Protein AF-A0A976DNL0-F1 (afdb_monomer_lite)

Structure (mmCIF, N/CA/C/O backbone):
data_AF-A0A976DNL0-F1
#
_entry.id   AF-A0A976DNL0-F1
#
loop_
_atom_site.group_PDB
_atom_site.id
_atom_site.type_symbol
_atom_site.label_atom_id
_atom_site.label_alt_id
_atom_site.label_comp_id
_atom_site.label_asym_id
_atom_site.label_entity_id
_atom_site.label_seq_id
_atom_site.pdbx_PDB_ins_code
_atom_site.Cartn_x
_atom_site.Cartn_y
_atom_site.Cartn_z
_atom_site.occupancy
_atom_site.B_iso_or_equiv
_atom_site.auth_seq_id
_atom_site.auth_comp_id
_atom_site.auth_asym_id
_atom_site.auth_atom_id
_atom_site.pdbx_PDB_model_num
ATOM 1 N N . MET A 1 1 ? 26.066 9.511 -25.870 1.00 40.34 1 MET A N 1
ATOM 2 C CA . MET A 1 1 ? 25.410 10.432 -24.917 1.00 40.34 1 MET A CA 1
ATOM 3 C C . MET A 1 1 ? 24.395 9.601 -24.153 1.00 40.34 1 MET A C 1
ATOM 5 O O . MET A 1 1 ? 23.550 8.989 -24.791 1.00 40.34 1 MET A O 1
ATOM 9 N N . PHE A 1 2 ? 24.582 9.422 -22.848 1.00 51.69 2 PHE A N 1
ATOM 10 C CA . PHE A 1 2 ? 23.771 8.506 -22.043 1.00 51.69 2 PHE A CA 1
ATOM 11 C C . PHE A 1 2 ? 22.342 9.046 -21.935 1.00 51.69 2 PHE A C 1
ATOM 13 O O . PHE A 1 2 ? 22.131 10.105 -21.353 1.00 51.69 2 PHE A O 1
ATOM 20 N N . PHE A 1 3 ? 21.377 8.346 -22.533 1.00 61.00 3 PHE A N 1
ATOM 21 C CA . PHE A 1 3 ? 19.958 8.675 -22.427 1.00 61.00 3 PHE A CA 1
ATOM 22 C C . PHE A 1 3 ? 19.470 8.329 -21.016 1.00 61.00 3 PHE A C 1
ATOM 24 O O . PHE A 1 3 ? 19.047 7.208 -20.741 1.00 61.00 3 PHE A O 1
ATOM 31 N N . THR A 1 4 ? 19.565 9.283 -20.095 1.00 66.38 4 THR A N 1
ATOM 32 C CA . THR A 1 4 ? 18.884 9.218 -18.803 1.00 66.38 4 THR A CA 1
ATOM 33 C C . THR A 1 4 ? 17.387 9.358 -19.046 1.00 66.38 4 THR A C 1
ATOM 35 O O . THR A 1 4 ? 16.910 10.399 -19.491 1.00 66.38 4 THR A O 1
ATOM 38 N N . ARG A 1 5 ? 16.640 8.288 -18.773 1.00 64.19 5 ARG A N 1
ATOM 39 C CA . ARG A 1 5 ? 15.176 8.290 -18.796 1.00 64.19 5 ARG A CA 1
ATOM 40 C C . ARG A 1 5 ? 14.639 9.361 -17.836 1.00 64.19 5 ARG A C 1
ATOM 42 O O . ARG A 1 5 ? 15.173 9.514 -16.735 1.00 64.19 5 ARG A O 1
ATOM 49 N N . SER A 1 6 ? 13.607 10.102 -18.243 1.00 71.44 6 SER A N 1
ATOM 50 C CA . SER A 1 6 ? 12.981 11.093 -17.364 1.00 71.44 6 SER A CA 1
ATOM 51 C C . SER A 1 6 ? 12.298 10.391 -16.189 1.00 71.44 6 SER A C 1
ATOM 53 O O . SER A 1 6 ? 11.522 9.461 -16.395 1.00 71.44 6 SER A O 1
ATOM 55 N N . LYS A 1 7 ? 12.543 10.862 -14.960 1.00 66.88 7 LYS A N 1
ATOM 56 C CA . LYS A 1 7 ? 11.917 10.329 -13.731 1.00 66.88 7 LYS A CA 1
ATOM 57 C C . LYS A 1 7 ? 10.389 10.481 -13.698 1.00 66.88 7 LYS A C 1
ATOM 59 O O . LYS A 1 7 ? 9.734 9.906 -12.841 1.00 66.88 7 LYS A O 1
ATOM 64 N N . THR A 1 8 ? 9.827 11.302 -14.581 1.00 79.44 8 THR A N 1
ATOM 65 C CA . THR A 1 8 ? 8.386 11.581 -14.651 1.00 79.44 8 THR A CA 1
ATOM 66 C C . THR A 1 8 ? 7.662 10.781 -15.729 1.00 79.44 8 THR A C 1
ATOM 68 O O . THR A 1 8 ? 6.448 10.898 -15.857 1.00 79.44 8 THR A O 1
ATOM 71 N N . GLU A 1 9 ? 8.378 9.982 -16.520 1.00 87.69 9 GLU A N 1
ATOM 72 C CA . GLU A 1 9 ? 7.779 9.204 -17.600 1.00 87.69 9 GLU A CA 1
ATOM 73 C C . GLU A 1 9 ? 7.363 7.814 -17.104 1.00 87.69 9 GLU A C 1
ATOM 75 O O . GLU A 1 9 ? 8.174 7.063 -16.554 1.00 87.69 9 GLU A O 1
ATOM 80 N N . MET A 1 10 ? 6.102 7.445 -17.335 1.00 92.12 10 MET A N 1
ATOM 81 C CA . MET A 1 10 ? 5.584 6.122 -16.984 1.00 92.12 10 MET A CA 1
ATOM 82 C C . MET A 1 10 ? 6.340 5.014 -17.733 1.00 92.12 10 MET A C 1
ATOM 84 O O . MET A 1 10 ? 6.729 5.172 -18.890 1.00 92.12 10 MET A O 1
ATOM 88 N N . VA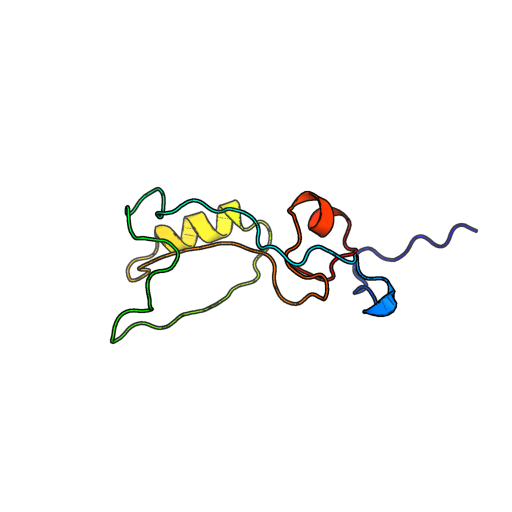L A 1 11 ? 6.619 3.897 -17.049 1.00 94.69 11 VAL A N 1
ATOM 89 C CA . VAL A 1 11 ? 7.232 2.706 -17.669 1.00 94.69 11 VAL A CA 1
ATOM 90 C C . VAL A 1 11 ? 6.279 2.072 -18.664 1.00 94.69 11 VAL A C 1
ATOM 92 O O . VAL A 1 11 ? 5.074 2.063 -18.448 1.00 94.69 11 VAL A O 1
ATOM 95 N N . SER A 1 12 ? 6.810 1.571 -19.776 1.00 94.75 12 SER A N 1
ATOM 96 C CA . SER A 1 12 ? 6.006 0.779 -20.696 1.00 94.75 12 SER A CA 1
ATOM 97 C C . SER A 1 12 ? 5.769 -0.616 -20.098 1.00 94.75 12 SER A C 1
ATOM 99 O O . SER A 1 12 ? 6.653 -1.129 -19.406 1.00 94.75 12 SER A O 1
ATOM 101 N N . PRO A 1 13 ? 4.611 -1.253 -20.347 1.00 95.06 13 PRO A N 1
ATOM 102 C CA . PRO A 1 13 ? 4.287 -2.552 -19.751 1.00 95.06 13 PRO A CA 1
ATOM 103 C C . PRO A 1 13 ? 5.344 -3.641 -20.001 1.00 95.06 13 PRO A C 1
ATOM 105 O O . PRO A 1 13 ? 5.636 -4.428 -19.110 1.00 95.06 13 PRO A O 1
ATOM 108 N N . ASP A 1 14 ? 5.970 -3.652 -21.182 1.00 96.38 14 ASP A N 1
ATOM 109 C CA . ASP A 1 14 ? 7.026 -4.597 -21.580 1.00 96.38 14 ASP A CA 1
ATOM 110 C C . ASP A 1 14 ? 8.350 -4.410 -20.822 1.00 96.38 14 ASP A C 1
ATOM 112 O O . ASP A 1 14 ? 9.186 -5.312 -20.799 1.00 96.38 14 ASP A O 1
ATOM 116 N N . LYS A 1 15 ? 8.548 -3.243 -20.201 1.00 95.38 15 LYS A N 1
ATOM 117 C CA . LYS A 1 15 ? 9.749 -2.892 -19.428 1.00 95.38 15 LYS A CA 1
ATOM 118 C C . LYS A 1 15 ? 9.490 -2.822 -17.929 1.00 95.38 15 LYS A C 1
ATOM 120 O O . LYS A 1 15 ? 10.411 -2.491 -17.179 1.00 95.38 15 LYS A O 1
ATOM 125 N N . ALA A 1 16 ? 8.256 -3.073 -17.498 1.00 97.44 16 ALA A N 1
ATOM 126 C CA . ALA A 1 16 ? 7.931 -3.108 -16.087 1.00 97.44 16 ALA A CA 1
ATOM 127 C C . ALA A 1 16 ? 8.618 -4.305 -15.416 1.00 97.44 16 ALA A C 1
ATOM 129 O O . ALA A 1 16 ? 8.852 -5.341 -16.041 1.00 97.44 16 ALA A O 1
ATOM 130 N N . LEU A 1 17 ? 8.956 -4.175 -14.133 1.00 97.81 17 LEU A N 1
ATOM 131 C CA . LEU A 1 17 ? 9.509 -5.300 -13.382 1.00 97.81 17 LEU A CA 1
ATOM 132 C C . LEU A 1 17 ? 8.493 -6.455 -13.358 1.00 97.81 17 LEU A C 1
ATOM 134 O O . LEU A 1 17 ? 7.291 -6.206 -13.247 1.00 97.81 17 LEU A O 1
ATOM 138 N N . PRO A 1 18 ? 8.948 -7.716 -13.423 1.00 97.44 18 PRO A N 1
ATOM 139 C CA . PRO A 1 18 ? 8.043 -8.861 -13.497 1.00 97.44 18 PRO A CA 1
ATOM 140 C C . PRO A 1 18 ? 7.261 -9.094 -12.196 1.00 97.44 18 PRO A C 1
ATOM 142 O O . PRO A 1 18 ? 6.199 -9.708 -12.224 1.00 97.44 18 PRO A O 1
ATOM 145 N N . GLY A 1 19 ? 7.765 -8.597 -11.061 1.00 97.25 19 GLY A N 1
ATOM 146 C CA . GLY A 1 19 ? 7.121 -8.765 -9.761 1.00 97.25 19 GLY A CA 1
ATOM 147 C C . GLY A 1 19 ? 7.090 -10.223 -9.318 1.00 97.25 19 GLY A C 1
ATOM 148 O O . GLY A 1 19 ? 8.052 -10.966 -9.521 1.00 97.25 19 GLY A O 1
ATOM 149 N N . ARG A 1 20 ? 5.989 -10.618 -8.675 1.00 97.50 20 ARG A N 1
ATOM 150 C CA . ARG A 1 20 ? 5.781 -11.966 -8.122 1.00 97.50 20 ARG A CA 1
ATOM 151 C C . ARG A 1 20 ? 4.300 -12.346 -8.123 1.00 97.50 20 ARG A C 1
ATOM 153 O O . ARG A 1 20 ? 3.436 -11.472 -8.071 1.00 97.50 20 ARG A O 1
ATOM 160 N N . SER A 1 21 ? 4.002 -13.641 -8.155 1.00 97.38 21 SER A N 1
ATOM 161 C CA . SER A 1 21 ? 2.631 -14.171 -8.067 1.00 97.38 21 SER A CA 1
ATOM 162 C C . SER A 1 21 ? 2.040 -14.040 -6.665 1.00 97.38 21 SER A C 1
ATOM 164 O O . SER A 1 21 ? 0.855 -13.753 -6.508 1.00 97.38 21 SER A O 1
ATOM 166 N N . GLU A 1 22 ? 2.869 -14.226 -5.645 1.00 97.06 22 GLU A N 1
ATOM 167 C CA . GLU A 1 22 ? 2.456 -14.284 -4.253 1.00 97.06 22 GLU A CA 1
ATOM 168 C C . GLU A 1 22 ? 2.386 -12.875 -3.652 1.00 97.06 22 GLU A C 1
ATOM 170 O O . GLU A 1 22 ? 3.350 -12.108 -3.754 1.00 97.06 22 GLU A O 1
ATOM 175 N N . PRO A 1 23 ? 1.277 -12.518 -2.984 1.00 95.81 23 PRO A N 1
ATOM 176 C CA . PRO A 1 23 ? 1.173 -11.238 -2.306 1.00 95.81 23 PRO A CA 1
ATOM 177 C C . PRO A 1 23 ? 2.155 -11.153 -1.139 1.00 95.81 23 PRO A C 1
ATOM 179 O O . PRO A 1 23 ? 2.506 -12.153 -0.507 1.00 95.81 23 PRO A O 1
ATOM 182 N N . LEU A 1 24 ? 2.574 -9.928 -0.8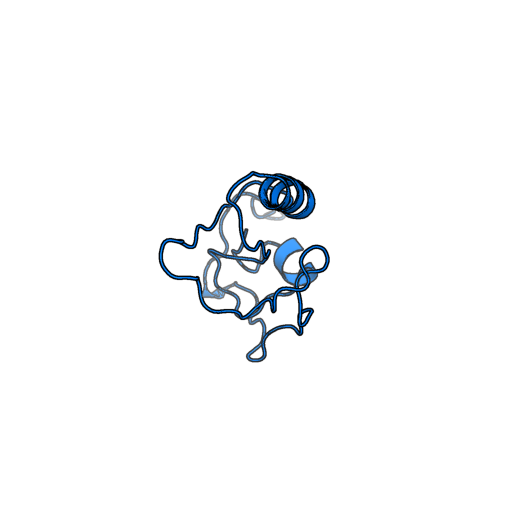22 1.00 94.56 24 LEU A N 1
ATOM 183 C CA . LEU A 1 24 ? 3.413 -9.687 0.344 1.00 94.56 24 LEU A CA 1
ATOM 184 C C . LEU A 1 24 ? 2.640 -10.009 1.631 1.00 94.56 24 LEU A C 1
ATOM 186 O O . LEU A 1 24 ? 1.458 -9.665 1.736 1.00 94.56 24 LEU A O 1
ATOM 190 N N . PRO A 1 25 ? 3.288 -10.636 2.627 1.00 94.88 25 PRO A N 1
ATOM 191 C CA . PRO A 1 25 ? 2.675 -10.809 3.932 1.00 94.88 25 PRO A CA 1
ATOM 192 C C . PRO A 1 25 ? 2.461 -9.436 4.582 1.00 94.88 25 PRO A C 1
ATOM 194 O O . PRO A 1 25 ? 3.378 -8.617 4.653 1.00 94.88 25 PRO A O 1
ATOM 197 N N . THR A 1 26 ? 1.246 -9.194 5.065 1.00 94.94 26 THR A N 1
ATOM 198 C CA . THR A 1 26 ? 0.876 -7.996 5.829 1.00 94.94 26 THR A CA 1
ATOM 199 C C . THR A 1 26 ? 0.648 -8.360 7.291 1.00 94.94 26 THR A C 1
ATOM 201 O O . THR A 1 26 ? 0.557 -9.537 7.641 1.00 94.94 26 THR A O 1
ATOM 204 N N . ALA A 1 27 ? 0.489 -7.352 8.150 1.00 96.31 27 ALA A N 1
ATOM 205 C CA . ALA A 1 27 ? -0.108 -7.582 9.461 1.00 96.31 27 ALA A CA 1
ATOM 206 C C . ALA A 1 27 ? -1.517 -8.193 9.316 1.00 96.31 27 ALA A C 1
ATOM 208 O O . ALA A 1 27 ? -2.184 -8.015 8.291 1.00 96.31 27 ALA A O 1
ATOM 209 N N . GLU A 1 28 ? -1.971 -8.915 10.339 1.00 97.62 28 GLU A N 1
ATOM 210 C CA . GLU A 1 28 ? -3.326 -9.479 10.360 1.00 97.62 28 GLU A CA 1
ATOM 211 C C . GLU A 1 28 ? -4.365 -8.421 10.749 1.00 97.62 28 GLU A C 1
ATOM 21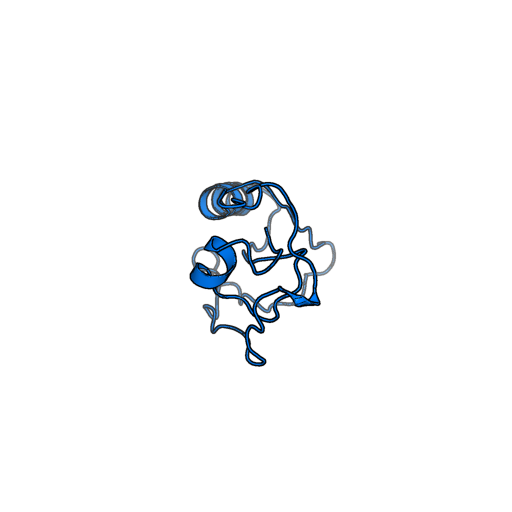3 O O . GLU A 1 28 ? -5.455 -8.373 10.177 1.00 97.62 28 GLU A O 1
ATOM 218 N N . THR A 1 29 ? -4.008 -7.534 11.681 1.00 98.25 29 THR A N 1
ATOM 219 C CA . THR A 1 29 ? -4.881 -6.492 12.225 1.00 98.25 29 THR A CA 1
ATOM 220 C C . THR A 1 29 ? -4.262 -5.103 12.099 1.00 98.25 29 THR A C 1
ATOM 222 O O . THR A 1 29 ? -3.042 -4.927 12.073 1.00 98.25 29 THR A O 1
ATOM 225 N N . HIS A 1 30 ? -5.126 -4.094 12.017 1.00 97.88 30 HIS A N 1
ATOM 226 C CA . HIS A 1 30 ? -4.744 -2.694 12.022 1.00 97.88 30 HIS A CA 1
ATOM 227 C C . HIS A 1 30 ? -4.174 -2.318 13.388 1.00 97.88 30 HIS A C 1
ATOM 229 O O . HIS A 1 30 ? -4.838 -2.479 14.413 1.00 97.88 30 HIS A O 1
ATOM 235 N N . PHE A 1 31 ? -2.955 -1.780 13.396 1.00 96.69 31 PHE A N 1
ATOM 236 C CA . PHE A 1 31 ? -2.166 -1.588 14.614 1.00 96.69 31 PHE A CA 1
ATOM 237 C C . PHE A 1 31 ? -2.878 -0.769 15.705 1.00 96.69 31 PHE A C 1
ATOM 239 O O . PHE A 1 31 ? -2.719 -1.059 16.886 1.00 96.69 31 PHE A O 1
ATOM 246 N N . LEU A 1 32 ? -3.673 0.240 15.327 1.00 95.56 32 LEU A N 1
ATOM 247 C CA . LEU A 1 32 ? -4.336 1.134 16.287 1.00 95.56 32 LEU A CA 1
ATOM 248 C C . LEU A 1 32 ? -5.737 0.675 16.704 1.00 95.56 32 LEU A C 1
ATOM 250 O O . LEU A 1 32 ? -6.145 0.936 17.831 1.00 95.56 32 LEU A O 1
ATOM 254 N N . SER A 1 33 ? -6.488 0.039 15.803 1.00 95.19 33 SER A N 1
ATOM 255 C CA . SER A 1 33 ? -7.902 -0.301 16.040 1.00 95.19 33 SER A CA 1
ATOM 256 C C . SER A 1 33 ? -8.127 -1.780 16.346 1.00 95.19 33 SER A C 1
ATOM 258 O O . SER A 1 33 ? -9.201 -2.141 16.815 1.00 95.19 33 SER A O 1
ATOM 260 N N . GLY A 1 34 ? -7.149 -2.647 16.066 1.00 97.25 34 GLY A N 1
ATOM 261 C CA . GLY A 1 34 ? -7.270 -4.099 16.220 1.00 97.25 34 GLY A CA 1
ATOM 262 C C . GLY A 1 34 ? -8.187 -4.771 15.191 1.00 97.25 34 GLY A C 1
ATOM 263 O O . GLY A 1 34 ? -8.359 -5.986 15.233 1.00 97.25 34 GLY A O 1
ATOM 264 N N . ILE A 1 35 ? -8.759 -4.012 14.253 1.00 97.50 35 ILE A N 1
ATOM 265 C CA . ILE A 1 35 ? -9.648 -4.528 13.205 1.00 97.50 35 ILE A CA 1
ATOM 266 C C . ILE A 1 35 ? -8.826 -5.373 12.217 1.00 97.50 35 ILE A C 1
ATOM 268 O O . ILE A 1 35 ? -7.759 -4.916 11.801 1.00 97.50 35 ILE A O 1
ATOM 272 N N . PRO A 1 36 ? -9.278 -6.568 11.794 1.00 98.19 36 PRO A N 1
ATOM 273 C CA . PRO A 1 36 ? -8.588 -7.338 10.760 1.00 98.19 36 PRO A CA 1
ATOM 274 C C . PRO A 1 36 ? -8.459 -6.542 9.455 1.00 98.19 36 PRO A C 1
ATOM 276 O O . PRO A 1 36 ? -9.456 -6.012 8.963 1.00 98.19 36 PRO A O 1
ATOM 279 N N . LEU A 1 37 ? -7.263 -6.485 8.859 1.00 97.06 37 LEU A N 1
ATOM 280 C CA . LEU A 1 37 ? -7.025 -5.671 7.651 1.00 97.06 37 LEU A CA 1
ATOM 281 C C . LEU A 1 37 ? -7.867 -6.127 6.455 1.00 97.06 37 LEU A C 1
ATOM 283 O O . LEU A 1 37 ? -8.227 -5.328 5.604 1.00 97.06 37 LEU A O 1
ATOM 287 N N . LYS A 1 38 ? -8.216 -7.414 6.407 1.00 95.38 38 LYS A N 1
ATOM 288 C CA . LYS A 1 38 ? -9.009 -8.019 5.328 1.00 95.38 38 LYS A CA 1
ATOM 289 C C . LYS A 1 38 ? -10.507 -8.089 5.653 1.00 95.38 38 LYS A C 1
ATOM 291 O O . LYS A 1 38 ? -11.207 -8.946 5.118 1.00 95.38 38 LYS A O 1
ATOM 296 N N . SER A 1 39 ? -10.988 -7.252 6.572 1.00 96.56 39 SER A N 1
ATOM 297 C CA . SER A 1 39 ? -12.416 -7.183 6.896 1.00 96.56 39 SER A CA 1
ATOM 298 C C . SER A 1 39 ? -13.211 -6.643 5.707 1.00 96.56 39 SER A C 1
ATOM 300 O O . SER A 1 39 ? -12.752 -5.739 5.015 1.00 96.56 39 SER A O 1
ATOM 302 N N . ALA A 1 40 ? -14.414 -7.174 5.484 1.00 96.88 40 ALA A N 1
ATOM 303 C CA . ALA A 1 40 ? -15.334 -6.609 4.500 1.00 96.88 40 ALA A CA 1
ATOM 304 C C . ALA A 1 40 ? -15.767 -5.194 4.915 1.00 96.88 40 ALA A C 1
ATOM 306 O O . ALA A 1 40 ? -15.893 -4.912 6.110 1.00 96.88 40 ALA A O 1
ATOM 307 N N . VAL A 1 41 ? -16.020 -4.326 3.931 1.00 96.62 41 VAL A N 1
ATOM 308 C CA . VAL A 1 41 ? -16.545 -2.975 4.174 1.00 96.62 41 VAL A CA 1
ATOM 309 C C . VAL A 1 41 ? -17.922 -3.087 4.856 1.00 96.62 41 VAL A C 1
ATOM 311 O O . VAL A 1 41 ? -18.786 -3.797 4.334 1.00 96.62 41 VAL A O 1
ATOM 314 N N . PRO A 1 42 ? -18.143 -2.446 6.021 1.00 96.88 42 PRO A N 1
ATOM 315 C CA . PRO A 1 42 ? -19.405 -2.509 6.742 1.00 96.88 42 PRO A CA 1
ATOM 316 C C . PRO A 1 42 ? -20.550 -1.887 5.949 1.00 96.88 42 PRO A C 1
ATOM 318 O O . PRO A 1 42 ? -20.349 -1.001 5.119 1.00 96.88 42 PRO A O 1
ATOM 321 N N . GLU A 1 43 ? -21.774 -2.303 6.263 1.00 97.75 43 GLU A N 1
ATOM 322 C CA . GLU A 1 43 ? -22.969 -1.664 5.720 1.00 97.75 43 GLU A CA 1
ATOM 323 C C . GLU A 1 43 ? -22.989 -0.162 6.058 1.00 97.75 43 GLU A C 1
ATOM 325 O O . GLU A 1 43 ? -22.715 0.240 7.190 1.00 97.75 43 GLU A O 1
ATOM 330 N N . GLY A 1 44 ? -23.296 0.672 5.061 1.00 97.44 44 GLY A N 1
ATOM 331 C CA . GLY A 1 44 ? -23.301 2.132 5.201 1.00 97.44 44 GLY A CA 1
ATOM 332 C C . GLY A 1 44 ? -21.921 2.797 5.126 1.00 97.44 44 GLY A C 1
ATOM 333 O O . GLY A 1 44 ? -21.825 3.998 5.375 1.00 97.44 44 GLY A O 1
ATOM 334 N N . MET A 1 45 ? -20.864 2.051 4.785 1.00 98.06 45 MET A N 1
ATOM 335 C CA . MET A 1 45 ? -19.522 2.576 4.521 1.00 98.06 45 MET A CA 1
ATOM 336 C C . MET A 1 45 ? -19.078 2.289 3.084 1.00 98.06 45 MET A C 1
ATOM 338 O O . MET A 1 45 ? -19.598 1.392 2.424 1.00 98.06 45 MET A O 1
ATOM 342 N N . GLU A 1 46 ? -18.086 3.044 2.613 1.00 98.06 46 GLU A N 1
ATOM 343 C CA . GLU A 1 46 ? -17.490 2.887 1.284 1.00 98.06 46 GLU A CA 1
ATOM 344 C C . GLU A 1 46 ? -15.958 2.890 1.367 1.00 98.06 46 GLU A C 1
ATOM 346 O O . GLU A 1 46 ? -15.370 3.435 2.306 1.00 98.06 46 GLU A O 1
ATOM 351 N N . GLU A 1 47 ? -15.311 2.284 0.369 1.00 97.44 47 GLU A N 1
ATOM 352 C CA . GLU A 1 47 ? -13.857 2.307 0.204 1.00 97.44 47 GLU A CA 1
ATOM 353 C C . GLU A 1 47 ? -13.451 3.406 -0.785 1.00 97.44 47 GLU A C 1
ATOM 355 O O . GLU A 1 47 ? -14.043 3.553 -1.854 1.00 97.44 47 GLU A O 1
ATOM 360 N N . ALA A 1 48 ? -12.401 4.155 -0.447 1.00 97.12 48 ALA A N 1
ATOM 361 C CA . ALA A 1 48 ? -11.801 5.152 -1.324 1.00 97.12 48 ALA A CA 1
ATOM 362 C C . ALA A 1 48 ? -10.274 5.018 -1.323 1.00 97.12 48 ALA A C 1
ATOM 364 O O . ALA A 1 48 ? -9.656 4.814 -0.277 1.00 97.12 48 ALA A O 1
ATOM 365 N N . MET A 1 49 ? -9.660 5.177 -2.498 1.00 97.19 49 MET A N 1
ATOM 366 C CA . MET A 1 49 ? -8.212 5.085 -2.691 1.00 97.19 49 MET A CA 1
ATOM 367 C C . MET A 1 49 ? -7.635 6.444 -3.099 1.00 97.19 49 MET A C 1
ATOM 369 O O . MET A 1 49 ? -8.132 7.085 -4.025 1.00 97.19 49 MET A O 1
ATOM 373 N N . PHE A 1 50 ? -6.560 6.872 -2.430 1.00 97.19 50 PHE A N 1
ATOM 374 C CA . PHE A 1 50 ? -5.928 8.179 -2.640 1.00 97.19 50 PHE A CA 1
ATOM 375 C C . PHE A 1 50 ? -4.428 8.045 -2.927 1.00 97.19 50 PHE A C 1
ATOM 377 O O . PHE A 1 50 ? -3.713 7.357 -2.203 1.00 97.19 50 PHE A O 1
ATOM 384 N N . GLY A 1 51 ? -3.932 8.765 -3.940 1.00 96.44 51 GLY A N 1
ATOM 385 C CA . GLY A 1 51 ? -2.498 8.925 -4.216 1.00 96.44 51 GLY A CA 1
ATOM 386 C C . GLY A 1 51 ? -2.011 10.324 -3.832 1.00 96.44 51 GLY A C 1
ATOM 387 O O . GLY A 1 51 ? -2.338 11.293 -4.512 1.00 96.44 51 GLY A O 1
ATOM 388 N N . MET A 1 52 ? -1.255 10.449 -2.732 1.00 95.50 52 MET A N 1
ATOM 389 C CA . MET A 1 52 ? -0.925 11.752 -2.116 1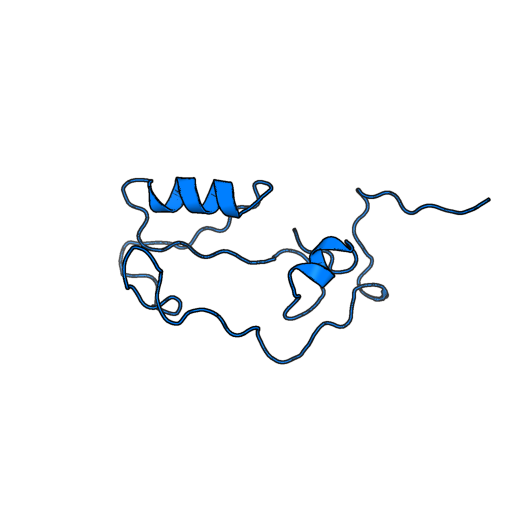.00 95.50 52 MET A CA 1
ATOM 390 C C . MET A 1 52 ? 0.525 11.848 -1.591 1.00 95.50 52 MET A C 1
ATOM 392 O O . MET A 1 52 ? 0.782 12.407 -0.525 1.00 95.50 52 MET A O 1
ATOM 396 N N . GLY A 1 53 ? 1.499 11.310 -2.327 1.00 93.75 53 GLY A N 1
ATOM 397 C CA . GLY A 1 53 ? 2.908 11.313 -1.911 1.00 93.75 53 GLY A CA 1
ATOM 398 C C . GLY A 1 53 ? 3.232 10.205 -0.904 1.00 93.75 53 GLY A C 1
ATOM 399 O O . GLY A 1 53 ? 2.728 9.094 -1.032 1.00 93.75 53 GLY A O 1
ATOM 400 N N . CYS A 1 54 ? 4.097 10.474 0.084 1.00 96.00 54 CYS A N 1
ATOM 401 C CA . CYS A 1 54 ? 4.502 9.454 1.059 1.00 96.00 54 CYS A CA 1
ATOM 402 C C . CYS A 1 54 ? 3.311 8.997 1.914 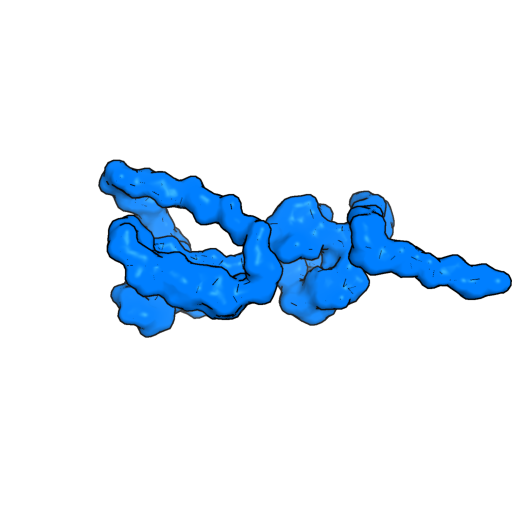1.00 96.00 54 CYS A C 1
ATOM 404 O O . CYS A 1 54 ? 2.819 9.731 2.778 1.00 96.00 54 CYS A O 1
ATOM 406 N N . PHE A 1 55 ? 2.888 7.755 1.695 1.00 97.62 55 PHE A N 1
ATOM 407 C CA . PHE A 1 55 ? 1.702 7.171 2.306 1.00 97.62 55 PHE A CA 1
ATOM 408 C C . PHE A 1 55 ? 1.768 7.095 3.837 1.00 97.62 55 PHE A C 1
ATOM 410 O O . PHE A 1 55 ? 0.727 7.189 4.471 1.00 97.62 55 PHE A O 1
ATOM 417 N N . TRP A 1 56 ? 2.954 7.056 4.460 1.00 96.88 56 TRP A N 1
ATOM 418 C CA . TRP A 1 56 ? 3.078 7.081 5.928 1.00 96.88 56 TRP A CA 1
ATOM 419 C C . TRP A 1 56 ? 2.428 8.313 6.565 1.00 96.88 56 TRP A C 1
ATOM 421 O O . TRP A 1 56 ? 1.777 8.226 7.605 1.00 96.88 56 TRP A O 1
ATOM 431 N N . GLY A 1 57 ? 2.619 9.486 5.955 1.00 97.06 57 GLY A N 1
ATOM 432 C CA . GLY A 1 57 ? 2.025 10.726 6.450 1.00 97.06 57 GLY A CA 1
ATOM 433 C C . GLY A 1 57 ? 0.531 10.802 6.152 1.00 97.06 57 GLY A C 1
ATOM 434 O O . GLY A 1 57 ? -0.235 11.300 6.973 1.00 97.06 57 GLY A O 1
ATOM 435 N N . VAL A 1 58 ? 0.130 10.294 4.989 1.00 97.44 58 VAL A N 1
ATOM 436 C CA . VAL A 1 58 ? -1.248 10.336 4.490 1.00 97.44 58 VAL A CA 1
ATOM 437 C C . VAL A 1 58 ? -2.142 9.383 5.279 1.00 97.44 58 VAL A C 1
ATOM 439 O O . VAL A 1 58 ? -3.157 9.815 5.820 1.00 97.44 58 VAL A O 1
ATOM 442 N N . GLU A 1 59 ? -1.734 8.124 5.429 1.00 98.06 59 GLU A N 1
ATOM 443 C CA . GLU A 1 59 ? -2.433 7.114 6.231 1.00 98.06 59 GLU A CA 1
ATOM 444 C C . GLU A 1 59 ? -2.623 7.605 7.666 1.00 98.06 59 GLU A C 1
ATOM 446 O O . GLU A 1 59 ? -3.729 7.555 8.205 1.00 98.06 59 GLU A O 1
ATOM 451 N N . ARG A 1 60 ? -1.575 8.228 8.231 1.00 97.25 60 ARG A N 1
ATOM 452 C CA . ARG A 1 60 ? -1.639 8.844 9.555 1.00 97.25 60 ARG A CA 1
ATOM 453 C C . ARG A 1 60 ? -2.720 9.903 9.683 1.00 97.25 60 ARG A C 1
ATOM 455 O O . ARG A 1 60 ? -3.304 10.043 10.753 1.00 97.25 60 ARG A O 1
ATOM 462 N N . LYS A 1 61 ? -2.962 10.690 8.637 1.00 97.56 61 LYS A N 1
ATOM 463 C CA . LYS A 1 61 ? -4.028 11.694 8.656 1.00 97.56 61 LYS A CA 1
ATOM 464 C C . LYS A 1 61 ? -5.399 11.038 8.589 1.00 97.56 61 LYS A C 1
ATOM 466 O O . LYS A 1 61 ? -6.258 11.423 9.376 1.00 97.56 61 LYS A O 1
ATOM 471 N N . PHE A 1 62 ? -5.576 10.039 7.726 1.00 97.94 62 PHE A N 1
ATOM 472 C CA . PHE A 1 62 ? -6.865 9.373 7.555 1.00 97.94 62 PHE A CA 1
ATOM 473 C C . PHE A 1 62 ? -7.293 8.565 8.778 1.00 97.94 62 PHE A C 1
ATOM 475 O O . PHE A 1 62 ? -8.440 8.702 9.188 1.00 97.94 62 PHE A O 1
ATOM 482 N N . TRP A 1 63 ? -6.408 7.811 9.444 1.00 96.50 63 TRP A N 1
ATOM 483 C CA . TRP A 1 63 ? -6.830 7.065 10.643 1.00 96.50 63 TRP A CA 1
ATOM 484 C C . TRP A 1 63 ? -7.224 7.980 11.814 1.00 96.50 63 TRP A C 1
ATOM 486 O O . TRP A 1 63 ? -7.822 7.527 12.786 1.00 96.50 63 TRP A O 1
ATOM 496 N N . GLN A 1 64 ? -6.850 9.265 11.766 1.00 96.25 64 GLN A N 1
ATOM 497 C CA . GLN A 1 64 ? -7.242 10.282 12.748 1.00 96.25 64 GLN A CA 1
ATOM 498 C C . GLN A 1 64 ? -8.530 11.018 12.354 1.00 96.25 64 GLN A C 1
ATOM 500 O O . GLN A 1 64 ? -9.047 11.803 13.150 1.00 96.25 64 GLN A O 1
ATOM 505 N N . THR A 1 65 ? -9.033 10.821 11.134 1.00 97.56 65 THR A N 1
ATOM 506 C CA . THR A 1 65 ? -10.220 11.506 10.627 1.00 97.56 65 THR A CA 1
ATOM 507 C C . THR A 1 65 ? -11.490 10.858 11.191 1.00 97.56 65 THR A C 1
ATOM 509 O O . THR A 1 65 ? -11.697 9.658 11.005 1.00 97.56 65 THR A O 1
ATOM 512 N N . PRO A 1 66 ? -12.383 11.626 11.846 1.00 97.12 66 PRO A N 1
ATOM 513 C CA . PRO A 1 66 ? -13.665 11.103 12.307 1.00 97.12 66 PRO A CA 1
ATOM 514 C C . PRO A 1 66 ? -14.474 10.493 11.158 1.00 97.12 66 PRO A C 1
ATOM 516 O O . PRO A 1 66 ? -14.633 11.116 10.111 1.00 97.12 66 PRO A O 1
ATOM 519 N N . GLY A 1 67 ? -14.990 9.282 11.370 1.00 96.31 67 GLY A N 1
ATOM 520 C CA . GLY A 1 67 ? -15.748 8.532 10.364 1.00 96.31 67 GLY A CA 1
ATOM 521 C C . GLY A 1 67 ? -14.907 7.573 9.516 1.00 96.31 67 GLY A C 1
ATOM 522 O O . GLY A 1 67 ? -15.481 6.715 8.853 1.00 96.31 67 GLY A O 1
ATOM 523 N N . VAL A 1 68 ? -13.572 7.646 9.574 1.00 97.75 68 VAL A N 1
ATOM 524 C CA . VAL A 1 68 ? -12.713 6.634 8.946 1.00 97.75 68 VAL A CA 1
ATOM 525 C C . VAL A 1 68 ? -12.659 5.394 9.831 1.00 97.75 68 VAL A C 1
ATOM 527 O O . VAL A 1 68 ? -12.279 5.460 10.999 1.00 97.75 68 VAL A O 1
ATOM 530 N N . TRP A 1 69 ? -13.053 4.258 9.261 1.00 97.56 69 TRP A N 1
ATOM 531 C CA . TRP A 1 69 ? -13.147 2.989 9.979 1.00 97.56 69 TRP A CA 1
ATOM 532 C C . TRP A 1 69 ? -11.852 2.173 9.941 1.00 97.56 69 TRP A C 1
ATOM 534 O O . TRP A 1 69 ? -11.411 1.651 10.966 1.00 97.56 69 TRP A O 1
ATOM 544 N N . LEU A 1 70 ? -11.227 2.084 8.767 1.00 97.94 70 LEU A N 1
ATOM 545 C CA . LEU A 1 70 ? -10.024 1.297 8.528 1.00 97.94 70 LEU A CA 1
ATOM 546 C C . LEU A 1 70 ? -9.164 1.989 7.470 1.00 97.94 70 LEU A C 1
ATOM 548 O O . LEU A 1 70 ? -9.686 2.490 6.477 1.00 97.94 70 LEU A O 1
ATOM 552 N N . THR A 1 71 ? -7.849 2.003 7.677 1.00 98.12 71 THR A N 1
ATOM 553 C CA . THR A 1 71 ? -6.876 2.478 6.688 1.00 98.12 71 THR A CA 1
ATOM 554 C C . THR A 1 71 ? -5.877 1.385 6.361 1.00 98.12 71 THR A C 1
ATOM 556 O O . THR A 1 71 ? -5.520 0.577 7.220 1.00 98.12 71 THR A O 1
ATOM 559 N N . MET A 1 72 ? -5.437 1.378 5.109 1.00 97.56 72 MET A N 1
ATOM 560 C CA . MET A 1 72 ? -4.387 0.518 4.585 1.00 97.56 72 MET A CA 1
ATOM 561 C C . MET A 1 72 ? -3.605 1.293 3.533 1.00 97.56 72 MET A C 1
ATOM 563 O O . MET A 1 72 ? -4.106 2.257 2.947 1.00 97.56 72 MET A O 1
ATOM 567 N N . VAL A 1 73 ? -2.389 0.836 3.260 1.00 97.88 73 VAL A N 1
ATOM 568 C CA . VAL A 1 73 ? -1.494 1.437 2.274 1.00 97.88 73 VAL A CA 1
ATOM 569 C C . VAL A 1 73 ? -0.905 0.380 1.361 1.00 97.88 73 VAL A C 1
ATOM 571 O O . VAL A 1 73 ? -0.700 -0.770 1.746 1.00 97.88 73 VAL A O 1
ATOM 574 N N . GLY A 1 74 ? -0.613 0.790 0.135 1.00 97.00 74 GLY A N 1
ATOM 575 C CA . GLY A 1 74 ? -0.043 -0.066 -0.886 1.00 97.00 74 GLY A CA 1
ATOM 576 C C . GLY A 1 74 ? 0.299 0.734 -2.131 1.00 97.00 74 GLY A C 1
ATOM 577 O O . GLY A 1 74 ? 0.265 1.963 -2.123 1.00 97.00 74 GLY A O 1
ATOM 578 N N . TYR A 1 75 ? 0.619 0.006 -3.193 1.00 97.50 75 TYR A N 1
ATOM 579 C CA . TYR A 1 75 ? 1.017 0.560 -4.480 1.00 97.50 75 TYR A CA 1
ATOM 580 C C . TYR A 1 75 ? -0.055 0.269 -5.518 1.00 97.50 75 TYR A C 1
ATOM 582 O 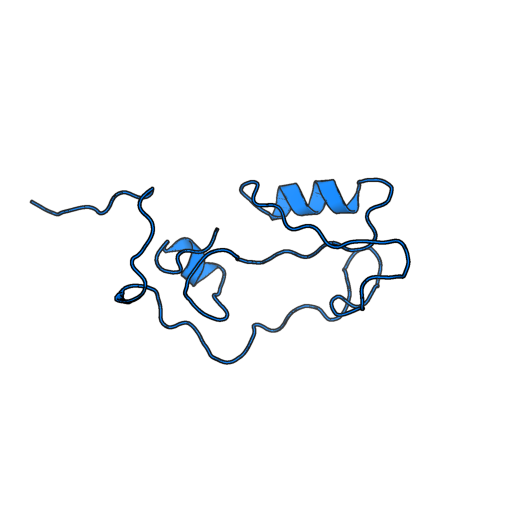O . TYR A 1 75 ? -0.496 -0.872 -5.654 1.00 97.50 75 TYR A O 1
ATOM 590 N N . ALA A 1 76 ? -0.447 1.273 -6.299 1.00 96.81 76 ALA A N 1
ATOM 591 C CA . ALA A 1 76 ? -1.539 1.155 -7.270 1.00 96.81 76 ALA A CA 1
ATOM 592 C C . ALA A 1 76 ? -1.230 1.893 -8.581 1.00 96.81 76 ALA A C 1
ATOM 594 O O . ALA A 1 76 ? -0.308 2.703 -8.647 1.00 96.81 76 ALA A O 1
ATOM 595 N N . GLY A 1 77 ? -1.994 1.582 -9.631 1.00 95.19 77 GLY A N 1
ATOM 596 C CA . GLY A 1 77 ? -1.921 2.260 -10.933 1.00 95.19 77 GLY A CA 1
ATOM 597 C C . GLY A 1 77 ? -0.820 1.785 -11.891 1.00 95.19 77 GLY A C 1
ATOM 598 O O . GLY A 1 77 ? -0.781 2.262 -13.020 1.00 95.19 77 GLY A O 1
ATOM 599 N N . GLY A 1 78 ? 0.043 0.856 -11.468 1.00 96.25 78 GLY A N 1
ATOM 600 C CA . GLY A 1 78 ? 1.124 0.306 -12.288 1.00 96.25 78 GLY A CA 1
ATOM 601 C C . GLY A 1 78 ? 0.835 -1.059 -12.907 1.00 96.25 78 GLY A C 1
ATOM 602 O O . GLY A 1 78 ? -0.308 -1.510 -12.975 1.00 96.25 78 GLY A O 1
ATOM 603 N N . PHE A 1 79 ? 1.906 -1.710 -13.365 1.00 97.81 79 PHE A N 1
ATOM 604 C CA . PHE A 1 79 ? 1.844 -2.971 -14.115 1.00 97.81 79 PHE A CA 1
ATOM 605 C C . PHE A 1 79 ? 2.395 -4.166 -13.336 1.00 97.81 79 PHE A C 1
ATOM 607 O O . PHE A 1 79 ? 1.946 -5.292 -13.541 1.00 97.81 79 PHE A O 1
ATOM 614 N N . THR A 1 80 ? 3.392 -3.946 -12.479 1.00 98.25 80 THR A N 1
ATOM 615 C CA . THR A 1 80 ? 4.091 -5.030 -11.781 1.00 98.25 80 THR A CA 1
ATOM 616 C C . THR A 1 80 ? 3.197 -5.667 -10.715 1.00 98.25 80 THR A C 1
ATOM 618 O O . THR A 1 80 ? 2.819 -4.980 -9.770 1.00 98.25 80 THR A O 1
ATOM 621 N N . PRO A 1 81 ? 2.902 -6.977 -10.779 1.00 98.12 81 PRO A N 1
ATOM 622 C CA . PRO A 1 81 ? 2.097 -7.637 -9.759 1.00 98.12 81 PRO A CA 1
ATOM 623 C C . PRO A 1 81 ? 2.860 -7.773 -8.434 1.00 98.12 81 PRO A C 1
ATOM 625 O O . PRO A 1 81 ? 4.043 -8.125 -8.405 1.00 98.12 81 PRO A O 1
ATOM 628 N N . ASN A 1 82 ? 2.147 -7.529 -7.330 1.00 97.88 82 ASN A N 1
ATOM 629 C CA . ASN A 1 82 ? 2.630 -7.662 -5.950 1.00 97.88 82 ASN A CA 1
ATOM 630 C C . ASN A 1 82 ? 4.003 -7.001 -5.690 1.00 97.88 82 ASN A C 1
ATOM 632 O O . ASN A 1 82 ? 4.903 -7.674 -5.178 1.00 97.88 82 ASN A O 1
ATOM 636 N N . PRO A 1 83 ? 4.215 -5.717 -6.041 1.00 97.94 83 PRO A N 1
ATOM 637 C CA . PRO A 1 83 ? 5.525 -5.086 -5.946 1.00 97.94 83 PRO A CA 1
ATOM 638 C C . PRO A 1 83 ? 5.926 -4.829 -4.487 1.00 97.94 83 PRO A C 1
ATOM 640 O O . PRO A 1 83 ? 5.101 -4.520 -3.629 1.00 97.94 83 PRO A O 1
ATOM 643 N N . THR A 1 84 ? 7.224 -4.910 -4.209 1.00 97.94 84 THR A N 1
ATOM 644 C CA . THR A 1 84 ? 7.827 -4.469 -2.944 1.00 97.94 84 THR A CA 1
ATOM 645 C C . THR A 1 84 ? 8.085 -2.970 -2.951 1.00 97.94 84 THR A C 1
ATOM 647 O O . THR A 1 84 ? 8.220 -2.354 -4.007 1.00 97.94 84 THR A O 1
ATOM 650 N N . TYR A 1 85 ? 8.269 -2.397 -1.758 1.00 97.00 85 TYR A N 1
ATOM 651 C CA . TYR A 1 85 ? 8.736 -1.016 -1.596 1.00 97.00 85 TYR A CA 1
ATOM 652 C C . TYR A 1 85 ? 9.990 -0.735 -2.436 1.00 97.00 85 TYR A C 1
ATOM 654 O O . TYR A 1 85 ? 10.035 0.233 -3.192 1.00 97.00 85 TYR A O 1
ATOM 662 N N . ASN A 1 86 ? 10.983 -1.628 -2.366 1.00 97.50 86 ASN A N 1
ATOM 663 C CA . ASN A 1 86 ? 12.243 -1.463 -3.088 1.00 97.50 86 ASN A CA 1
ATOM 664 C C . ASN A 1 86 ? 12.051 -1.485 -4.607 1.00 97.50 86 ASN A C 1
ATOM 666 O O . ASN A 1 86 ? 12.656 -0.670 -5.299 1.00 97.50 86 ASN A O 1
ATOM 670 N N . GLU A 1 87 ? 11.205 -2.378 -5.127 1.00 97.50 87 GLU A N 1
ATOM 671 C CA . GLU A 1 87 ? 10.882 -2.413 -6.556 1.00 97.50 87 GLU A CA 1
ATOM 672 C C . GLU A 1 87 ? 10.174 -1.128 -6.982 1.00 97.50 87 GLU A C 1
ATOM 674 O O . GLU A 1 87 ? 10.586 -0.513 -7.965 1.00 97.50 87 GLU A O 1
ATOM 679 N N . THR A 1 88 ? 9.178 -0.657 -6.228 1.00 96.25 88 THR A N 1
ATOM 680 C CA . THR A 1 88 ? 8.468 0.589 -6.553 1.00 96.25 88 THR A CA 1
ATOM 681 C C . THR A 1 88 ? 9.402 1.800 -6.546 1.00 96.25 88 THR A C 1
ATOM 683 O O . THR A 1 88 ? 9.342 2.627 -7.456 1.00 96.25 88 THR A O 1
ATOM 686 N N . CYS A 1 89 ? 10.359 1.872 -5.614 1.00 94.25 89 CYS A N 1
ATOM 687 C CA . CYS A 1 89 ? 11.358 2.946 -5.579 1.00 94.25 89 CYS A CA 1
ATOM 688 C C . CYS A 1 89 ? 12.246 3.025 -6.834 1.00 94.25 89 CYS A C 1
ATOM 690 O O . CYS A 1 89 ? 12.819 4.083 -7.099 1.00 94.25 89 CYS A O 1
ATOM 692 N N . THR A 1 90 ? 12.350 1.954 -7.629 1.00 94.44 90 THR A N 1
ATOM 693 C CA . THR A 1 90 ? 13.083 1.982 -8.908 1.00 94.44 90 THR A CA 1
ATOM 694 C C . THR A 1 90 ? 12.351 2.739 -10.018 1.00 94.44 90 THR A C 1
ATOM 696 O O . THR A 1 90 ? 12.969 3.042 -11.036 1.00 94.44 90 THR A O 1
ATOM 699 N N . GLN A 1 91 ? 11.052 3.030 -9.846 1.00 93.31 91 GLN A N 1
ATOM 700 C CA . GLN A 1 91 ? 10.148 3.582 -10.872 1.00 93.31 91 GLN A CA 1
ATOM 701 C C . GLN A 1 91 ? 9.903 2.643 -12.065 1.00 93.31 91 GLN A C 1
ATOM 703 O O . GLN A 1 91 ? 9.324 3.040 -13.078 1.00 93.31 91 GLN A O 1
ATOM 708 N N . LEU A 1 92 ? 10.322 1.381 -11.960 1.00 95.81 92 LEU A N 1
ATOM 709 C CA . LEU A 1 92 ? 10.111 0.371 -12.994 1.00 95.81 92 LEU A CA 1
ATOM 710 C C . LEU A 1 92 ? 8.867 -0.484 -12.742 1.00 95.81 92 LEU A C 1
ATOM 712 O O . LEU A 1 92 ? 8.602 -1.386 -13.522 1.00 95.81 92 LEU A O 1
ATOM 716 N N . THR A 1 93 ? 8.082 -0.215 -11.696 1.00 97.25 93 THR A N 1
ATOM 717 C CA . THR A 1 93 ? 6.808 -0.922 -11.474 1.00 97.25 93 THR A CA 1
ATOM 718 C C . THR A 1 93 ? 5.615 -0.229 -12.129 1.00 97.25 93 THR A C 1
ATOM 720 O O . THR A 1 93 ? 4.582 -0.848 -12.385 1.00 97.25 93 THR A O 1
ATOM 723 N N . GLY A 1 94 ? 5.756 1.074 -12.394 1.00 95.81 94 GLY A N 1
ATOM 724 C CA . GLY A 1 94 ? 4.677 1.947 -12.856 1.00 95.81 94 GLY A CA 1
ATOM 725 C C . GLY A 1 94 ? 3.671 2.325 -11.770 1.00 95.81 94 GLY A C 1
ATOM 726 O O . GLY A 1 94 ? 2.742 3.063 -12.070 1.00 95.81 94 GLY A O 1
ATOM 727 N N . HIS A 1 95 ? 3.835 1.834 -10.538 1.00 96.50 95 HIS A N 1
ATOM 728 C CA . HIS A 1 95 ? 2.959 2.204 -9.432 1.00 96.50 95 HIS A CA 1
ATOM 729 C C . HIS A 1 95 ? 3.381 3.531 -8.801 1.00 96.50 95 HIS A C 1
ATOM 731 O O . HIS A 1 95 ? 4.568 3.875 -8.785 1.00 96.50 95 HIS A O 1
ATOM 737 N N . ASN A 1 96 ? 2.395 4.217 -8.229 1.00 89.06 96 ASN A N 1
ATOM 738 C CA . ASN A 1 96 ? 2.586 5.294 -7.257 1.00 89.06 96 ASN A CA 1
ATOM 739 C C . ASN A 1 96 ? 2.539 4.749 -5.829 1.00 89.06 96 ASN A C 1
ATOM 741 O O . ASN A 1 96 ? 1.810 3.753 -5.603 1.00 89.06 96 ASN A O 1
#

Sequence (96 aa):
MFFTRSKTEMVSPDKALPGRSEPLPTAETHFLSGIPLKSAVPEGMEEAMFGMGCFWGVERKFWQTPGVWLTMVGYAGGFTPNPTYNETCTQLTGHN

Foldseek 3Di:
DDPDDDLPDFADLVQADQADPDADDDDQADPPPRHGQPDDADPPDDDDDDDDPDVVVVQVVQVPDPPRDDDDDDWDDFNHPNDDPVSVVVSRRRTD

Radius of gyration: 16.21 Å; chains: 1; bounding box: 49×26×41 Å

Secondary structure (DSSP, 8-state):
------TTSPPPGGGS----SSPPP--SB-TTT--BTTPPPPTT--------S-HHHHHHHHTTSTT---------SSSSSS--HHHHHTT-S---

pLDDT: mean 93.72, std 10.05, range [40.34, 98.25]